Protein AF-A0A0P9VS26-F1 (afdb_monomer)

Structure (mmCIF, N/CA/C/O backbone):
data_AF-A0A0P9VS26-F1
#
_entry.id   AF-A0A0P9VS26-F1
#
loop_
_atom_site.group_PDB
_atom_site.id
_atom_site.type_symbol
_atom_site.label_atom_id
_atom_site.label_alt_id
_atom_site.label_comp_id
_atom_site.label_asym_id
_atom_site.label_entity_id
_atom_site.label_seq_id
_atom_site.pdbx_PDB_ins_code
_atom_site.Cartn_x
_atom_site.Cartn_y
_atom_site.Cartn_z
_atom_site.occupancy
_atom_site.B_iso_or_equiv
_atom_site.auth_seq_id
_atom_site.auth_comp_id
_atom_site.auth_asym_id
_atom_site.auth_atom_id
_atom_site.pdbx_PDB_model_num
ATOM 1 N N . MET A 1 1 ? -7.180 -15.654 -6.005 1.00 55.59 1 MET A N 1
ATOM 2 C CA . MET A 1 1 ? -6.187 -14.791 -5.329 1.00 55.59 1 MET A CA 1
ATOM 3 C C . MET A 1 1 ? -5.528 -13.963 -6.428 1.00 55.59 1 MET A C 1
ATOM 5 O O . MET A 1 1 ? -4.975 -14.576 -7.329 1.00 55.59 1 MET A O 1
ATOM 9 N N . LYS A 1 2 ? -5.726 -12.633 -6.473 1.00 63.62 2 LYS A N 1
ATOM 10 C CA . LYS A 1 2 ? -5.107 -11.776 -7.509 1.00 63.62 2 LYS A CA 1
ATOM 11 C C . LYS A 1 2 ? -3.597 -11.725 -7.255 1.00 63.62 2 LYS A C 1
ATOM 13 O O . LYS A 1 2 ? -3.199 -11.528 -6.107 1.00 63.62 2 LYS A O 1
ATOM 18 N N . ASN A 1 3 ? -2.790 -11.926 -8.294 1.00 64.81 3 ASN A N 1
ATOM 19 C CA . ASN A 1 3 ? -1.343 -11.772 -8.199 1.00 64.81 3 ASN A CA 1
ATOM 20 C C . ASN A 1 3 ? -1.008 -10.266 -8.257 1.00 64.81 3 ASN A C 1
ATOM 22 O O . ASN A 1 3 ? -1.647 -9.547 -9.022 1.00 64.81 3 ASN A O 1
ATOM 26 N N . PRO A 1 4 ? -0.097 -9.747 -7.418 1.00 65.25 4 PRO A N 1
ATOM 27 C CA . PRO A 1 4 ? 0.283 -8.332 -7.443 1.00 65.25 4 PRO A CA 1
ATOM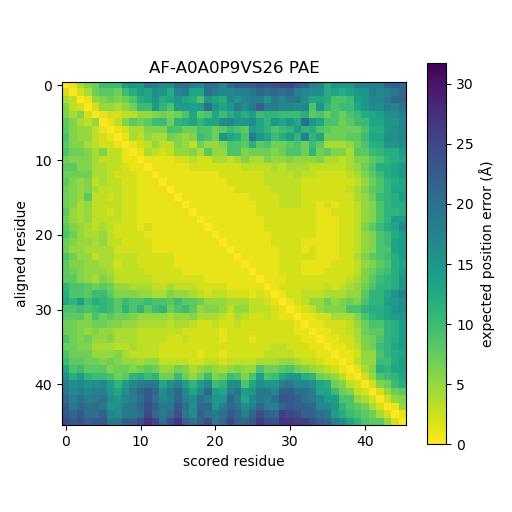 28 C C . PRO A 1 4 ? 1.264 -8.008 -8.578 1.00 65.25 4 PRO A C 1
ATOM 30 O O . PRO A 1 4 ? 1.383 -6.855 -8.973 1.00 65.25 4 PRO A O 1
ATOM 33 N N . TYR A 1 5 ? 1.961 -9.006 -9.118 1.00 63.34 5 TYR A N 1
ATOM 34 C CA . TYR A 1 5 ? 2.870 -8.843 -10.244 1.00 63.34 5 TYR A CA 1
ATOM 35 C C . TYR A 1 5 ? 2.441 -9.744 -11.407 1.00 63.34 5 TYR A C 1
ATOM 37 O O . TYR A 1 5 ? 2.274 -10.951 -11.179 1.00 63.34 5 TYR A O 1
ATOM 45 N N . PRO A 1 6 ? 2.376 -9.209 -12.645 1.00 69.69 6 PRO A N 1
ATOM 46 C CA . PRO A 1 6 ? 2.673 -7.826 -13.074 1.00 69.69 6 PRO A CA 1
ATOM 47 C C . PRO A 1 6 ? 1.498 -6.827 -12.965 1.00 69.69 6 PRO A C 1
ATOM 49 O O . PRO A 1 6 ? 1.609 -5.687 -13.419 1.00 69.69 6 PRO A O 1
ATOM 52 N N . GLU A 1 7 ? 0.355 -7.244 -12.426 1.00 74.00 7 GLU A N 1
ATOM 53 C CA . GLU A 1 7 ? -0.920 -6.523 -12.518 1.00 74.00 7 GLU A CA 1
ATOM 54 C C . GLU A 1 7 ? -0.954 -5.221 -11.706 1.00 74.00 7 GLU A C 1
ATOM 56 O O . GLU A 1 7 ? -1.615 -4.268 -12.109 1.00 74.00 7 GLU A O 1
ATOM 61 N N . ALA A 1 8 ? -0.222 -5.160 -10.593 1.00 68.56 8 ALA A N 1
ATOM 62 C CA . ALA A 1 8 ? -0.055 -3.966 -9.767 1.00 68.56 8 ALA A CA 1
ATOM 63 C C . ALA A 1 8 ? 1.330 -3.324 -9.959 1.00 68.56 8 ALA A C 1
ATOM 65 O O . ALA A 1 8 ? 1.814 -2.630 -9.072 1.00 68.56 8 ALA A O 1
ATOM 66 N N . GLY A 1 9 ? 1.993 -3.541 -11.096 1.00 76.19 9 GLY A N 1
ATOM 67 C CA . GLY A 1 9 ? 3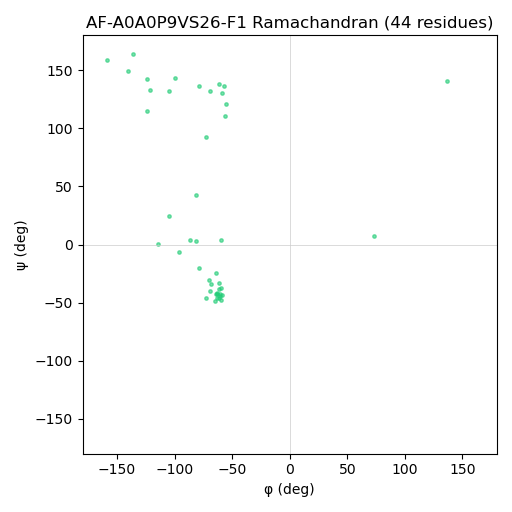.275 -2.913 -11.422 1.00 76.19 9 GLY A CA 1
ATOM 68 C C . GLY A 1 9 ? 4.271 -3.893 -12.030 1.00 76.19 9 GLY A C 1
ATOM 69 O O . GLY A 1 9 ? 4.372 -5.043 -11.607 1.00 76.19 9 GLY A O 1
ATOM 70 N N . ARG A 1 10 ? 5.025 -3.429 -13.033 1.00 84.94 10 ARG A N 1
ATOM 71 C CA . ARG A 1 10 ? 6.033 -4.238 -13.746 1.00 84.94 10 ARG A CA 1
ATOM 72 C C . ARG A 1 10 ? 7.453 -4.054 -13.211 1.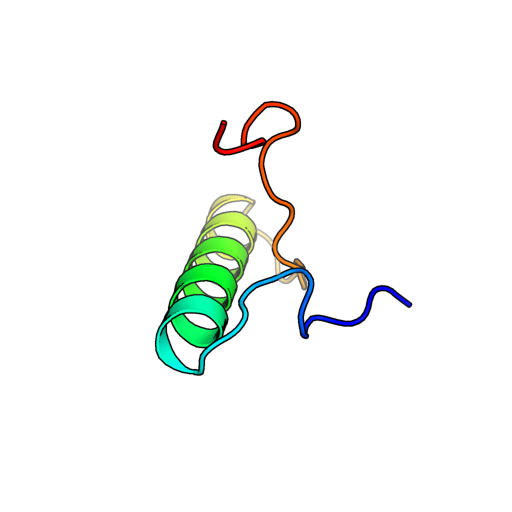00 84.94 10 ARG A C 1
ATOM 74 O O . ARG A 1 10 ? 8.354 -4.782 -13.618 1.00 84.94 10 ARG A O 1
ATOM 81 N N . ASP A 1 11 ? 7.635 -3.117 -12.290 1.00 87.25 11 ASP A N 1
ATOM 82 C CA . ASP A 1 11 ? 8.890 -2.822 -11.611 1.00 87.25 11 ASP A CA 1
ATOM 83 C C . ASP A 1 11 ? 8.659 -2.616 -10.107 1.00 87.25 11 ASP A C 1
ATOM 85 O O . ASP A 1 11 ? 7.531 -2.441 -9.634 1.00 87.25 11 ASP A O 1
ATOM 89 N N . VAL A 1 12 ? 9.755 -2.664 -9.346 1.00 87.75 12 VAL A N 1
ATOM 90 C CA . VAL A 1 12 ? 9.739 -2.544 -7.881 1.00 87.75 12 VAL A CA 1
ATOM 91 C C . VAL A 1 12 ? 9.141 -1.211 -7.436 1.00 87.75 12 VAL A C 1
ATOM 93 O O . VAL A 1 12 ? 8.423 -1.170 -6.441 1.00 87.75 12 VAL A O 1
ATOM 96 N N . HIS A 1 13 ? 9.411 -0.129 -8.168 1.00 90.31 13 HIS A N 1
ATOM 97 C CA . HIS A 1 13 ? 8.914 1.193 -7.810 1.00 90.31 13 HIS A CA 1
ATOM 98 C C . HIS A 1 13 ? 7.382 1.246 -7.889 1.00 90.31 13 HIS A C 1
ATOM 100 O O . HIS A 1 13 ? 6.731 1.633 -6.921 1.00 90.31 13 HIS A O 1
ATOM 106 N N . SER A 1 14 ? 6.815 0.766 -8.994 1.00 86.81 14 SER A N 1
ATOM 107 C CA . SER A 1 14 ? 5.374 0.685 -9.233 1.00 86.81 14 SER A CA 1
ATOM 108 C C . SER A 1 14 ? 4.678 -0.206 -8.202 1.00 86.81 14 SER A C 1
ATOM 110 O O . SER A 1 14 ? 3.642 0.174 -7.663 1.00 86.81 14 SER A O 1
ATOM 112 N N . LEU A 1 15 ? 5.269 -1.360 -7.866 1.00 89.62 15 LEU A N 1
ATOM 113 C CA . LEU A 1 15 ? 4.728 -2.257 -6.838 1.00 89.62 15 LEU A CA 1
ATOM 114 C C . LEU A 1 15 ? 4.654 -1.581 -5.462 1.00 89.62 15 LEU A C 1
ATOM 116 O O . LEU A 1 15 ? 3.642 -1.69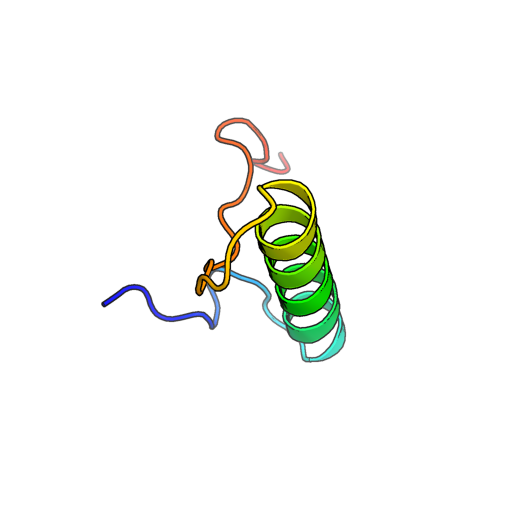8 -4.771 1.00 89.62 15 LEU A O 1
ATOM 120 N N . LEU A 1 16 ? 5.711 -0.868 -5.060 1.00 92.69 16 LEU A N 1
ATOM 121 C CA . LEU A 1 16 ? 5.757 -0.176 -3.769 1.00 92.69 16 LEU A CA 1
ATOM 122 C C . LEU A 1 16 ? 4.801 1.019 -3.722 1.00 92.69 16 LEU A C 1
ATOM 124 O O . LEU A 1 16 ? 4.119 1.204 -2.716 1.00 92.69 16 LEU A O 1
ATOM 128 N N . LEU A 1 17 ? 4.709 1.788 -4.810 1.00 93.19 17 LEU A N 1
ATOM 129 C CA . LEU A 1 17 ? 3.779 2.911 -4.920 1.00 93.19 17 LEU A CA 1
ATOM 130 C C . LEU A 1 17 ? 2.325 2.443 -4.766 1.00 93.19 17 LEU A C 1
ATOM 132 O O . LEU A 1 17 ? 1.567 2.991 -3.967 1.00 93.19 17 LEU A O 1
ATOM 136 N N . HIS A 1 18 ? 1.948 1.384 -5.477 1.00 93.44 18 HIS A N 1
ATOM 137 C CA . HIS A 1 18 ? 0.601 0.829 -5.411 1.00 93.44 18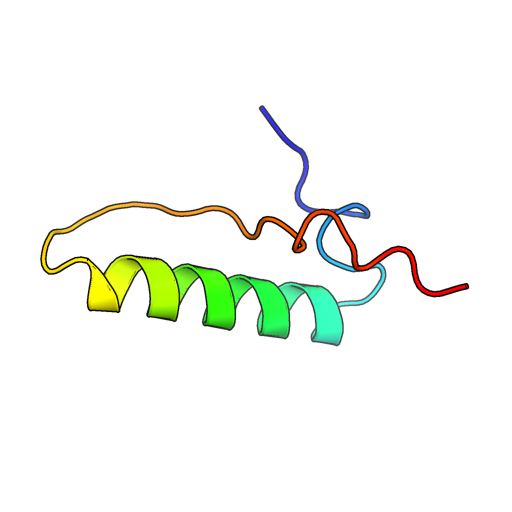 HIS A CA 1
ATOM 138 C C . HIS A 1 18 ? 0.289 0.174 -4.056 1.00 93.44 18 HIS A C 1
ATOM 1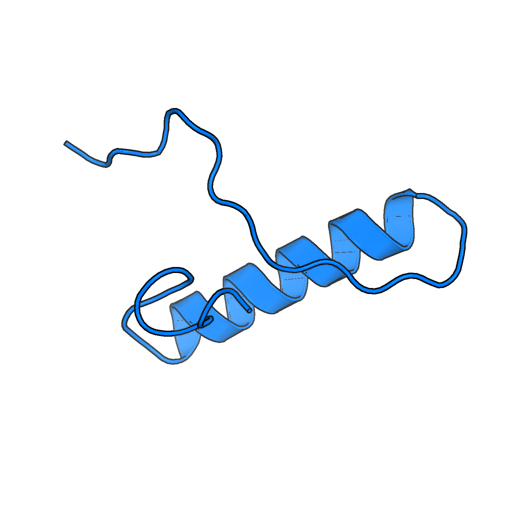40 O O . HIS A 1 18 ? -0.845 0.257 -3.572 1.00 93.44 18 HIS A O 1
ATOM 146 N N . ALA A 1 19 ? 1.281 -0.443 -3.406 1.00 92.12 19 ALA A N 1
ATOM 147 C CA . ALA A 1 19 ? 1.129 -0.956 -2.046 1.00 92.12 19 ALA A CA 1
ATOM 148 C C . ALA A 1 19 ? 0.872 0.173 -1.034 1.00 92.12 19 ALA A C 1
ATOM 150 O O . ALA A 1 19 ? -0.016 0.041 -0.186 1.00 92.12 19 ALA A O 1
ATOM 151 N N . ASP A 1 20 ? 1.598 1.289 -1.146 1.00 94.62 20 ASP A N 1
ATOM 152 C CA . ASP A 1 20 ? 1.387 2.469 -0.303 1.00 94.62 20 ASP A CA 1
ATOM 153 C C . ASP A 1 20 ? -0.012 3.066 -0.521 1.00 94.62 20 ASP A C 1
ATOM 155 O O . ASP A 1 20 ? -0.744 3.342 0.432 1.00 94.62 20 ASP A O 1
ATOM 159 N N . GLU A 1 21 ? -0.466 3.153 -1.772 1.00 93.94 21 GLU A N 1
ATOM 160 C CA . GLU A 1 21 ? -1.814 3.626 -2.078 1.00 93.94 21 GLU A CA 1
ATOM 161 C C . GLU A 1 21 ? -2.903 2.732 -1.456 1.00 93.94 21 GLU A C 1
ATOM 163 O O . GLU A 1 21 ? -3.849 3.222 -0.824 1.00 93.94 21 GLU A O 1
ATOM 168 N N . ALA A 1 22 ? -2.767 1.409 -1.580 1.00 92.19 22 ALA A N 1
ATOM 169 C CA . ALA A 1 22 ? -3.688 0.456 -0.968 1.00 92.19 22 ALA A CA 1
ATOM 170 C C . ALA A 1 22 ? -3.704 0.579 0.567 1.00 92.19 22 ALA A C 1
ATOM 172 O O . ALA A 1 22 ? -4.778 0.536 1.183 1.00 92.19 22 ALA A O 1
ATOM 173 N N . LEU A 1 23 ? -2.542 0.813 1.184 1.00 94.31 23 LEU A N 1
ATOM 174 C CA . LEU A 1 23 ? -2.405 1.060 2.617 1.00 94.31 23 LEU A CA 1
ATOM 175 C C . LEU A 1 23 ? -3.136 2.339 3.044 1.00 94.31 23 LEU A C 1
ATOM 177 O O . LEU A 1 23 ? -3.907 2.316 4.008 1.00 94.31 23 LEU A O 1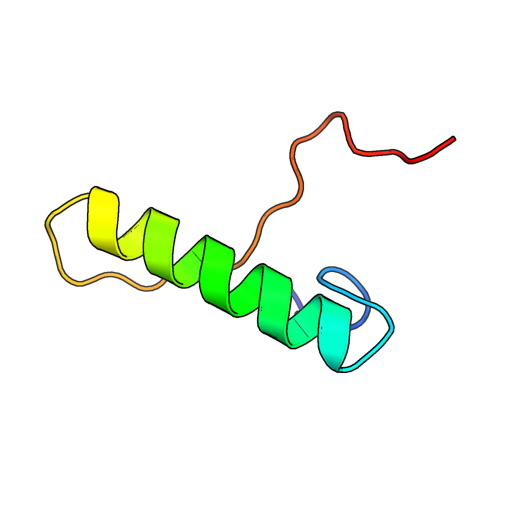
ATOM 181 N N . TYR A 1 24 ? -2.978 3.443 2.312 1.00 94.25 24 TYR A N 1
ATOM 182 C CA . TYR A 1 24 ? -3.713 4.678 2.591 1.00 94.25 24 TYR A CA 1
ATOM 183 C C . TYR A 1 24 ? -5.227 4.500 2.431 1.00 94.25 24 TYR A C 1
ATOM 185 O O . TYR A 1 24 ? -5.999 4.954 3.283 1.00 94.25 24 TYR A O 1
ATOM 193 N N . ARG A 1 25 ? -5.677 3.787 1.390 1.00 91.69 25 ARG A N 1
ATOM 194 C CA . ARG A 1 25 ? -7.096 3.441 1.185 1.00 91.69 25 ARG A CA 1
ATOM 195 C C . ARG A 1 25 ? -7.651 2.577 2.326 1.00 91.69 25 ARG A C 1
ATOM 197 O O . ARG A 1 25 ? -8.839 2.688 2.642 1.00 91.69 25 ARG A O 1
ATOM 204 N N . ALA A 1 26 ? -6.834 1.711 2.929 1.00 93.69 26 ALA A N 1
ATOM 205 C CA . ALA A 1 26 ? -7.206 0.920 4.102 1.00 93.69 26 ALA A CA 1
ATOM 206 C C . ALA A 1 26 ? -7.275 1.795 5.363 1.00 93.69 26 ALA A C 1
ATOM 208 O O . ALA A 1 26 ? -8.274 1.767 6.083 1.00 93.69 26 ALA A O 1
ATOM 209 N N . LYS A 1 27 ? -6.267 2.650 5.580 1.00 92.56 27 LYS A N 1
ATOM 210 C CA . LYS A 1 27 ? -6.186 3.576 6.719 1.00 92.56 27 LYS A CA 1
ATOM 211 C C . LYS A 1 27 ? -7.375 4.538 6.771 1.00 92.56 27 LYS A C 1
ATOM 213 O O . LYS A 1 27 ? -7.962 4.734 7.833 1.00 92.56 27 LYS A O 1
ATOM 218 N N . ARG A 1 28 ? -7.780 5.096 5.624 1.00 92.00 28 ARG A N 1
ATOM 219 C CA . ARG A 1 28 ? -8.918 6.031 5.524 1.00 92.00 28 ARG A CA 1
ATOM 220 C C . ARG A 1 28 ? -10.266 5.415 5.896 1.00 92.00 28 ARG A C 1
ATOM 222 O O . ARG A 1 28 ? -11.164 6.145 6.295 1.00 92.00 28 ARG A O 1
ATOM 229 N N . ALA A 1 29 ? -10.418 4.099 5.783 1.00 89.00 29 ALA A N 1
ATOM 230 C CA . ALA A 1 29 ? -11.670 3.420 6.102 1.00 89.00 29 ALA A CA 1
ATOM 231 C C . ALA A 1 29 ? -11.854 3.151 7.614 1.00 89.00 29 ALA A C 1
ATOM 233 O O . ALA A 1 29 ? -12.860 2.573 8.016 1.00 89.00 29 ALA A O 1
ATOM 234 N N . GLY A 1 30 ? -10.916 3.600 8.461 1.00 89.81 30 GLY A N 1
ATOM 235 C CA . GLY A 1 30 ? -11.129 3.778 9.904 1.00 89.81 30 GLY A CA 1
ATOM 236 C C . GLY A 1 30 ? -11.193 2.496 10.739 1.00 89.81 30 GLY A C 1
ATOM 237 O O . GLY A 1 30 ? -11.504 2.557 11.926 1.00 89.81 30 GLY A O 1
ATOM 238 N N . ARG A 1 31 ? -10.911 1.333 10.144 1.00 90.75 31 ARG A N 1
ATOM 239 C CA . ARG A 1 31 ? -10.851 0.030 10.824 1.00 90.75 31 ARG A CA 1
ATOM 240 C C . ARG A 1 31 ? -9.684 -0.803 10.285 1.00 90.75 31 ARG A C 1
ATOM 242 O O . ARG A 1 31 ? -9.372 -0.659 9.097 1.00 90.75 31 ARG A O 1
ATOM 249 N N . PRO A 1 32 ? -9.072 -1.683 11.106 1.00 93.88 32 PRO A N 1
ATOM 250 C CA . PRO A 1 32 ? -8.045 -2.612 10.640 1.00 93.88 32 PRO A CA 1
ATOM 251 C C . PRO A 1 32 ? -8.569 -3.463 9.481 1.00 93.88 32 PRO A C 1
ATOM 253 O O . PRO A 1 32 ? -9.583 -4.144 9.618 1.00 93.88 32 PRO A O 1
ATOM 256 N N . GLN A 1 33 ? -7.901 -3.391 8.332 1.00 93.81 33 GLN A N 1
ATOM 257 C CA . GLN A 1 33 ? -8.265 -4.141 7.133 1.00 93.81 33 GLN A CA 1
ATOM 258 C C . GLN A 1 33 ? -7.067 -4.270 6.197 1.00 93.81 33 GLN A C 1
ATOM 260 O O . GLN A 1 33 ? -6.139 -3.462 6.245 1.00 93.81 33 GLN A O 1
ATOM 265 N N . ILE A 1 34 ? -7.130 -5.260 5.315 1.00 92.44 34 ILE A N 1
ATOM 266 C CA . ILE A 1 34 ? -6.168 -5.451 4.233 1.00 92.44 34 ILE A CA 1
ATOM 267 C C . ILE A 1 34 ? -6.849 -5.009 2.937 1.00 92.44 34 ILE A C 1
ATOM 269 O O . ILE A 1 34 ? -7.984 -5.404 2.672 1.00 92.44 34 ILE A O 1
ATOM 273 N N . LYS A 1 35 ? -6.159 -4.198 2.132 1.00 89.44 35 LYS A N 1
ATOM 274 C CA . LYS A 1 35 ? -6.574 -3.860 0.767 1.00 89.44 35 LYS A CA 1
ATOM 275 C C . LYS A 1 35 ? -5.462 -4.211 -0.208 1.00 89.44 35 LYS A C 1
ATOM 277 O O . LYS A 1 35 ? -4.289 -4.035 0.100 1.00 89.44 35 LYS A O 1
ATOM 282 N N . ILE A 1 36 ? -5.859 -4.699 -1.375 1.00 89.94 36 ILE A N 1
ATOM 283 C CA . ILE A 1 36 ? -4.981 -4.913 -2.525 1.00 89.94 36 ILE A CA 1
ATOM 284 C C . ILE A 1 36 ? -5.191 -3.722 -3.459 1.00 89.94 36 ILE A C 1
ATOM 286 O O . ILE A 1 36 ? -6.309 -3.213 -3.551 1.00 89.94 36 ILE A O 1
ATOM 290 N N . TYR A 1 37 ? -4.126 -3.256 -4.109 1.00 88.38 37 TYR A N 1
ATOM 291 C CA . TYR A 1 37 ? -4.251 -2.216 -5.121 1.00 88.38 37 TYR A CA 1
ATOM 292 C C . TYR A 1 37 ? -5.188 -2.679 -6.238 1.00 88.38 37 TYR A C 1
ATOM 294 O O . TYR A 1 37 ? -5.044 -3.778 -6.776 1.00 88.38 37 TYR A O 1
ATOM 302 N N . GLU A 1 38 ? -6.145 -1.824 -6.576 1.00 85.50 38 GLU A N 1
ATOM 303 C CA . GLU A 1 38 ? -7.023 -2.014 -7.719 1.00 85.50 38 GLU A CA 1
ATOM 304 C C . GLU A 1 38 ? -6.879 -0.771 -8.596 1.00 85.50 38 GLU A C 1
ATOM 306 O O . GLU A 1 38 ? -7.214 0.322 -8.113 1.00 85.50 38 GLU A O 1
ATOM 311 N N . PRO A 1 39 ? -6.348 -0.912 -9.828 1.00 77.50 39 PRO A N 1
ATOM 312 C CA . PRO A 1 39 ? -6.295 0.197 -10.763 1.00 77.50 39 PRO A CA 1
ATOM 313 C C . PRO A 1 39 ? -7.723 0.649 -11.050 1.00 77.50 39 PRO A C 1
ATOM 315 O O . PRO A 1 39 ? -8.626 -0.180 -11.209 1.00 77.50 39 PRO A O 1
ATOM 318 N N . ASP A 1 40 ? -7.936 1.961 -11.095 1.00 73.50 40 ASP A N 1
ATOM 319 C CA . ASP A 1 40 ? -9.239 2.497 -11.462 1.00 73.50 40 ASP A CA 1
ATOM 320 C C . ASP A 1 40 ? -9.602 1.960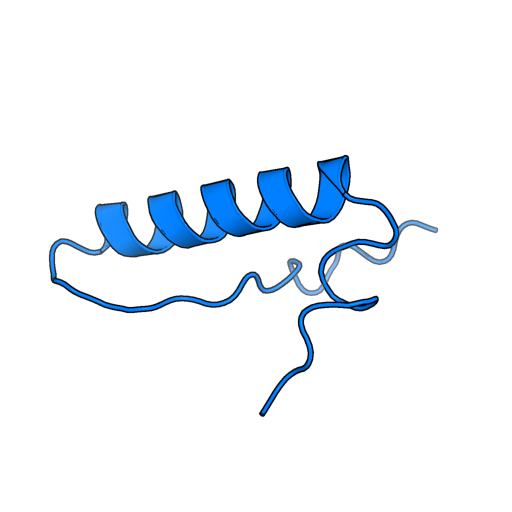 -12.850 1.00 73.50 40 ASP A C 1
ATOM 322 O O . ASP A 1 40 ? -8.760 1.925 -13.748 1.00 73.50 40 ASP A O 1
ATOM 326 N N . ALA A 1 41 ? -10.852 1.531 -13.040 1.00 59.03 41 ALA A N 1
ATOM 327 C CA . ALA A 1 41 ? -11.319 0.836 -14.246 1.00 59.03 41 ALA A CA 1
ATOM 328 C C . ALA A 1 41 ? -11.179 1.636 -15.570 1.00 59.03 41 ALA A C 1
ATOM 330 O O . ALA A 1 41 ? -11.608 1.165 -16.618 1.00 59.03 41 ALA A O 1
ATOM 331 N N . GLY A 1 42 ? -10.583 2.833 -15.535 1.00 51.94 42 GLY A N 1
ATO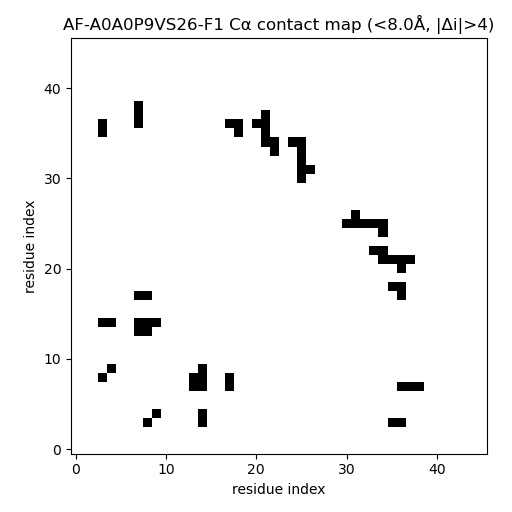M 332 C CA . GLY A 1 42 ? -10.236 3.669 -16.685 1.00 51.94 42 GLY A CA 1
ATOM 333 C C . GLY A 1 42 ? -8.732 3.882 -16.903 1.00 51.94 42 GLY A C 1
ATOM 334 O O . GLY A 1 42 ? -8.367 4.546 -17.865 1.00 51.94 42 GLY A O 1
ATOM 335 N N . ALA A 1 43 ? -7.847 3.316 -16.077 1.00 50.56 43 ALA A N 1
ATOM 336 C CA . ALA A 1 43 ? -6.395 3.396 -16.262 1.00 50.56 43 ALA A CA 1
ATOM 337 C C . ALA A 1 43 ? -5.885 2.359 -17.286 1.00 50.56 43 ALA A C 1
ATOM 339 O O . ALA A 1 43 ? -4.854 1.716 -17.098 1.00 50.56 43 ALA A O 1
ATOM 340 N N . HIS A 1 44 ? -6.606 2.190 -18.397 1.00 44.16 44 HIS A N 1
ATOM 341 C CA . HIS A 1 44 ? -5.972 1.760 -19.636 1.00 44.16 44 HIS A CA 1
ATOM 342 C C . HIS A 1 44 ? -5.174 2.963 -20.136 1.00 44.16 44 HIS A C 1
ATOM 344 O O . HIS A 1 44 ? -5.713 3.835 -20.814 1.00 44.16 44 HIS A O 1
ATOM 350 N N . TYR A 1 45 ? -3.896 3.037 -19.762 1.00 45.88 45 TYR A N 1
ATOM 351 C CA . TYR A 1 45 ? -2.960 3.878 -20.497 1.00 45.88 45 TYR A CA 1
ATOM 352 C C . TYR A 1 45 ? -3.012 3.420 -21.960 1.00 45.88 45 TYR A C 1
ATOM 354 O O . TYR A 1 45 ? -2.683 2.270 -22.262 1.00 45.88 45 TYR A O 1
ATOM 362 N N . SER A 1 46 ? -3.563 4.289 -22.810 1.00 39.25 46 SER A N 1
ATOM 363 C CA . SER A 1 46 ? -3.486 4.174 -24.268 1.00 39.25 46 SER A CA 1
ATOM 364 C C . SER A 1 46 ? -2.039 4.309 -24.726 1.00 39.25 46 SER A C 1
ATOM 366 O O . SER A 1 46 ? -1.284 5.039 -24.042 1.00 39.25 46 SER A O 1
#

InterPro domains:
  IPR029787 Nucleotide cyclase [SSF55073] (5-39)
  IPR043128 Reverse transcriptase/Diguanylate cyclase domain [G3DSA:3.30.70.270] (3-46)

Mean predicted aligned error: 7.18 Å

Foldseek 3Di:
DDDCPPQQHPDPVSSVVQLVVQVVVCVVVPDDDGGHRDPDPPPPPD

Nearest PDB structures (foldseek):
  8r2m-assembly1_E  TM=5.090E-01  e=4.327E+00  Mycolicibacterium smegmatis MC2 155
  6vvv-assembly1_E  TM=5.105E-01  e=9.965E+00  Mycolicibacterium smegmatis MC2 155

Radius of gyration: 11.33 Å; Cα contacts (8 Å, |Δi|>4): 33; chains: 1; bounding box: 21×21×35 Å

Sequence (46 aa):
MKNPYPEAGRDVHSLLLHADEALYRAKRAGRPQIKIYEPDAGAHYS

Organism: Pseudomonas savastanoi pv. glycinea (NCBI:txid318)

pLDDT: mean 80.07, std 16.07, range [39.25, 94.62]

Secondary structure (DSSP, 8-state):
----TTTT-SSHHHHHHHHHHHHHHHHTTTS---------TT----

Solvent-accessible surface area (backbone atoms only — not comparable to full-atom values): 2974 Å² total; per-residue (Å²): 133,86,64,59,69,63,78,42,29,88,47,72,67,45,37,52,53,35,49,52,52,16,49,51,60,24,58,73,68,76,52,98,65,88,56,74,63,72,79,60,98,74,74,70,79,124